Protein AF-A0A5S3YM25-F1 (afdb_monomer_lite)

Sequence (85 aa):
AAGINLQLSGISADAIAMAQQRLNTLGVKSTKDGLVVNVAVKPNKQSSPHYQLTVAENNISIQGNNSSAAFYALQSLAGLLDNRS

InterPro domains:
  IPR015882 Beta-hexosaminidase, bacterial type, N-terminal [PF02838] (17-83)
  IPR029018 Beta-hexosaminidase-like, domain 2 [G3DSA:3.30.379.10] (1-85)
  IPR029018 Beta-hexosaminidase-like, domain 2 [SSF55545] (2-82)

Foldseek 3Di:
DQAEAEDEEPDDCVLQVVLQVLCVVLSHHHDPPHQYEYAYAAADPDPDWAWDWDDDPRHIYIYINDSVNSNVNSVVVSVVSNPPD

pLDDT: mean 89.96, std 9.57, range [46.88, 97.75]

Radius of gyration: 12.3 Å; chains: 1; bounding box: 33×23×35 Å

Organism: NCBI:txid161398

Secondary structure (DSSP, 8-state):
--EEEEEEESS-SGGGHHHHHHHHHTT-EE-TTSEEEEEEE---S--S--EEEEE-SSEEEEEESSHHHHHHHHHHHHHHH----

Structure (mmCIF, N/CA/C/O backbone):
data_AF-A0A5S3YM25-F1
#
_entry.id   AF-A0A5S3YM25-F1
#
loop_
_atom_site.group_PDB
_atom_site.id
_atom_site.type_symbol
_atom_site.label_atom_id
_atom_site.label_alt_id
_atom_site.label_comp_id
_atom_site.label_asym_id
_atom_site.label_entity_id
_atom_site.label_seq_id
_atom_site.pdbx_PDB_ins_code
_atom_site.Cartn_x
_atom_site.Cartn_y
_atom_site.Cartn_z
_atom_site.occupancy
_atom_site.B_iso_or_equiv
_atom_site.auth_seq_id
_atom_site.auth_comp_id
_atom_site.auth_asym_id
_atom_site.auth_atom_id
_atom_site.pdbx_PDB_model_num
ATOM 1 N N . ALA A 1 1 ? -7.564 -1.593 17.821 1.00 47.88 1 ALA A N 1
ATOM 2 C CA . ALA A 1 1 ? -6.358 -0.929 17.283 1.00 47.88 1 ALA A CA 1
ATOM 3 C C . ALA A 1 1 ? -6.793 0.079 16.220 1.00 47.88 1 ALA A C 1
ATOM 5 O O . ALA A 1 1 ? -7.595 -0.291 15.377 1.00 47.88 1 ALA A O 1
ATOM 6 N N . ALA A 1 2 ? -6.355 1.341 16.284 1.00 68.50 2 ALA A N 1
ATOM 7 C CA . ALA A 1 2 ? -6.857 2.429 15.424 1.00 68.50 2 ALA A CA 1
ATOM 8 C C . ALA A 1 2 ? -5.870 2.808 14.296 1.00 68.50 2 ALA A C 1
ATOM 10 O O . ALA A 1 2 ? -5.548 3.981 14.112 1.00 68.50 2 ALA A O 1
ATOM 11 N N . GLY A 1 3 ? -5.323 1.816 13.587 1.00 85.75 3 GLY A N 1
ATOM 12 C CA . GLY A 1 3 ? -4.320 2.050 12.547 1.00 85.75 3 GLY A CA 1
ATOM 13 C C . GLY A 1 3 ? -3.758 0.771 11.931 1.00 85.75 3 GLY A C 1
ATOM 14 O O . GLY A 1 3 ? -4.156 -0.335 12.300 1.00 85.75 3 GLY A O 1
ATOM 15 N N . ILE A 1 4 ? -2.813 0.941 11.009 1.00 90.50 4 ILE A N 1
ATOM 16 C CA . ILE A 1 4 ? -2.079 -0.141 10.342 1.00 90.50 4 ILE A CA 1
ATOM 17 C C . ILE A 1 4 ? -0.582 -0.049 10.630 1.00 90.50 4 ILE A C 1
ATOM 19 O O . ILE A 1 4 ? -0.026 1.040 10.732 1.00 90.50 4 ILE A O 1
ATOM 23 N N . ASN A 1 5 ? 0.092 -1.186 10.698 1.00 93.19 5 ASN A N 1
ATOM 24 C CA . ASN A 1 5 ? 1.542 -1.270 10.762 1.00 93.19 5 ASN A CA 1
ATOM 25 C C . ASN A 1 5 ? 2.069 -1.750 9.404 1.00 93.19 5 ASN A C 1
ATOM 27 O O . ASN A 1 5 ? 1.986 -2.940 9.094 1.00 93.19 5 ASN A O 1
ATOM 31 N N . LEU A 1 6 ? 2.562 -0.820 8.581 1.00 93.38 6 LEU A N 1
ATOM 32 C CA . LEU A 1 6 ? 3.110 -1.130 7.259 1.00 93.38 6 LEU A CA 1
ATOM 33 C C . LEU A 1 6 ? 4.521 -1.705 7.393 1.00 93.38 6 LEU A C 1
ATOM 35 O O . LEU A 1 6 ? 5.431 -1.028 7.870 1.00 93.38 6 LEU A O 1
ATOM 39 N N . GLN A 1 7 ? 4.707 -2.929 6.910 1.00 95.50 7 GLN A N 1
ATOM 40 C CA . GLN A 1 7 ? 6.006 -3.590 6.846 1.00 95.50 7 GLN A CA 1
ATOM 41 C C . GLN A 1 7 ? 6.397 -3.778 5.385 1.00 95.50 7 GLN A C 1
ATOM 43 O O . GLN A 1 7 ? 5.687 -4.443 4.633 1.00 95.50 7 GLN A O 1
ATOM 48 N N . LEU A 1 8 ? 7.504 -3.165 4.970 1.00 96.31 8 LEU A N 1
ATOM 49 C CA . LEU A 1 8 ? 7.915 -3.110 3.567 1.00 96.31 8 LEU A CA 1
ATOM 50 C C . LEU A 1 8 ? 9.093 -4.048 3.304 1.00 96.31 8 LEU A C 1
ATOM 52 O O . LEU A 1 8 ? 10.062 -4.071 4.061 1.00 96.31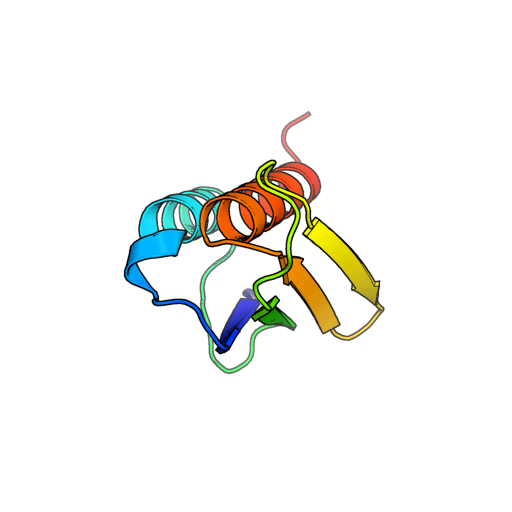 8 LEU A O 1
ATOM 56 N N . SER A 1 9 ? 9.035 -4.786 2.198 1.00 97.56 9 SER A N 1
ATOM 57 C CA . SER A 1 9 ? 10.122 -5.641 1.721 1.00 97.56 9 SER A CA 1
ATOM 58 C C . SER A 1 9 ? 10.286 -5.499 0.208 1.00 97.56 9 SER A C 1
ATOM 60 O O . SER A 1 9 ? 9.321 -5.623 -0.543 1.00 97.56 9 SER A O 1
ATOM 62 N N . GLY A 1 10 ? 11.503 -5.212 -0.260 1.00 95.19 10 GLY A N 1
ATOM 63 C CA . GLY A 1 10 ? 11.786 -5.037 -1.693 1.00 95.19 10 GLY A CA 1
ATOM 64 C C . GLY A 1 10 ? 11.223 -3.750 -2.316 1.00 95.19 10 GLY A C 1
ATOM 65 O O . GLY A 1 10 ? 11.227 -3.617 -3.536 1.00 95.19 10 GLY A O 1
ATOM 66 N N . ILE A 1 11 ? 10.745 -2.805 -1.501 1.00 94.94 11 ILE A N 1
ATOM 67 C CA . ILE A 1 11 ? 10.197 -1.512 -1.931 1.00 94.94 11 ILE A CA 1
ATOM 68 C C . ILE A 1 11 ? 10.569 -0.414 -0.928 1.00 94.94 11 ILE A C 1
ATOM 70 O O . ILE A 1 11 ? 10.648 -0.672 0.273 1.00 94.94 11 ILE A O 1
ATOM 74 N N . SER A 1 12 ? 10.807 0.806 -1.413 1.00 94.00 12 SER A N 1
ATOM 75 C CA . SER A 1 12 ? 11.033 1.976 -0.560 1.00 94.00 12 SER A CA 1
ATOM 76 C C . SER A 1 12 ? 9.715 2.591 -0.086 1.00 94.00 12 SER A C 1
ATOM 78 O O . SER A 1 12 ? 8.694 2.515 -0.771 1.00 94.00 12 SER A O 1
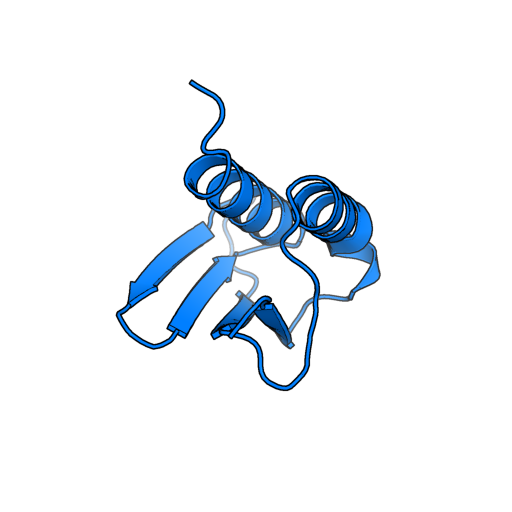ATOM 80 N N . ALA A 1 13 ? 9.741 3.254 1.071 1.00 91.81 13 ALA A N 1
ATOM 81 C CA . ALA A 1 13 ? 8.583 3.994 1.573 1.00 91.81 13 ALA A CA 1
ATOM 82 C C . ALA A 1 13 ? 8.129 5.091 0.590 1.00 91.81 13 ALA A C 1
ATOM 84 O O . ALA A 1 13 ? 6.932 5.256 0.365 1.00 91.81 13 ALA A O 1
ATOM 85 N N . ASP A 1 14 ? 9.073 5.768 -0.071 1.00 93.62 14 ASP A N 1
ATOM 86 C CA . ASP A 1 14 ? 8.782 6.828 -1.045 1.00 93.62 14 ASP A CA 1
ATOM 87 C C . ASP A 1 14 ? 7.912 6.338 -2.208 1.00 93.62 14 ASP A C 1
ATOM 89 O O . ASP A 1 14 ? 7.005 7.042 -2.652 1.00 93.62 14 ASP A O 1
ATOM 93 N N . ALA A 1 15 ? 8.123 5.098 -2.661 1.00 91.94 15 ALA A N 1
ATOM 94 C CA . ALA A 1 15 ? 7.365 4.514 -3.763 1.00 91.94 15 ALA A CA 1
ATOM 95 C C . ALA A 1 15 ? 5.874 4.305 -3.436 1.00 91.94 15 ALA A C 1
ATOM 97 O O . ALA A 1 15 ? 5.056 4.178 -4.348 1.00 91.94 15 ALA A O 1
ATOM 98 N N . ILE A 1 16 ? 5.513 4.283 -2.149 1.00 91.69 16 ILE A N 1
ATOM 99 C CA . ILE A 1 16 ? 4.130 4.136 -1.680 1.00 91.69 16 ILE A CA 1
ATOM 100 C C . ILE A 1 1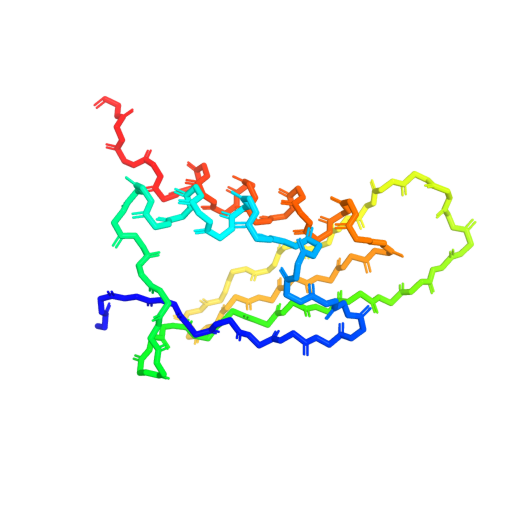6 ? 3.625 5.351 -0.897 1.00 91.69 16 ILE A C 1
ATOM 102 O O . ILE A 1 16 ? 2.486 5.327 -0.428 1.00 91.69 16 ILE A O 1
ATOM 106 N N . ALA A 1 17 ? 4.420 6.418 -0.767 1.00 91.94 17 ALA A N 1
ATOM 107 C CA . ALA A 1 17 ? 4.118 7.556 0.102 1.00 91.94 17 ALA A CA 1
ATOM 108 C C . ALA A 1 17 ? 2.745 8.174 -0.201 1.00 91.94 17 ALA A C 1
ATOM 110 O O . ALA A 1 17 ? 1.954 8.432 0.705 1.00 91.94 17 ALA A O 1
ATOM 111 N N . MET A 1 18 ? 2.404 8.314 -1.484 1.00 91.19 18 MET A N 1
ATOM 112 C CA . MET A 1 18 ? 1.100 8.829 -1.910 1.00 91.19 18 MET A CA 1
ATOM 113 C C . MET A 1 18 ? -0.066 7.894 -1.545 1.00 91.19 18 MET A C 1
ATOM 115 O O . MET A 1 18 ? -1.149 8.364 -1.191 1.00 91.19 18 MET A O 1
ATOM 119 N N . ALA A 1 19 ? 0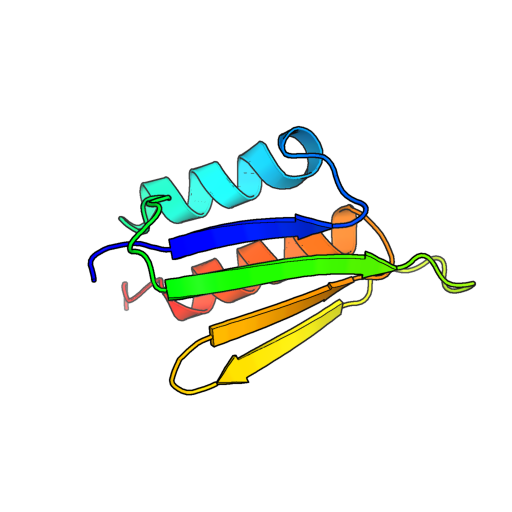.138 6.574 -1.583 1.00 91.19 19 ALA A N 1
ATOM 120 C CA . ALA A 1 19 ? -0.877 5.613 -1.149 1.00 91.19 19 ALA A CA 1
ATOM 121 C C . ALA A 1 19 ? -1.046 5.622 0.375 1.00 91.19 19 ALA A C 1
ATOM 123 O O . ALA A 1 19 ? -2.169 5.616 0.877 1.00 91.19 19 ALA A O 1
ATOM 124 N N . GLN A 1 20 ? 0.058 5.732 1.116 1.00 90.62 20 GLN A N 1
ATOM 125 C CA . GLN A 1 20 ? 0.025 5.897 2.565 1.00 90.62 20 GLN A CA 1
ATOM 126 C C . GLN A 1 20 ? -0.670 7.205 2.969 1.00 90.62 20 GLN A C 1
ATOM 128 O O . GLN A 1 20 ? -1.479 7.216 3.896 1.00 90.62 20 GLN A O 1
ATOM 133 N N . GLN A 1 21 ? -0.427 8.300 2.244 1.00 91.38 21 GLN A N 1
ATOM 134 C CA . GLN A 1 21 ? -1.127 9.562 2.464 1.00 91.38 21 GLN A CA 1
ATOM 135 C C . GLN A 1 21 ? -2.637 9.405 2.249 1.00 91.38 21 GLN A C 1
ATOM 137 O O . GLN A 1 21 ? -3.414 9.881 3.074 1.00 91.38 21 GLN A O 1
ATOM 142 N N . ARG A 1 22 ? -3.072 8.694 1.199 1.00 89.50 22 ARG A N 1
ATOM 143 C CA . ARG A 1 22 ? -4.498 8.406 0.976 1.00 89.50 22 ARG A CA 1
ATOM 144 C C . ARG A 1 22 ? -5.111 7.639 2.152 1.00 89.50 22 ARG A C 1
ATOM 146 O O . ARG A 1 22 ? -6.155 8.054 2.647 1.00 89.50 22 ARG A O 1
ATOM 153 N N . LEU A 1 23 ? -4.454 6.591 2.644 1.00 89.25 23 LEU A N 1
ATOM 154 C CA . LEU A 1 23 ? -4.907 5.845 3.827 1.00 89.25 23 LEU A CA 1
ATOM 155 C C . LEU A 1 23 ? -5.028 6.756 5.061 1.00 89.25 23 LEU A C 1
ATOM 157 O O . LEU A 1 23 ? -6.065 6.762 5.725 1.00 89.25 23 LEU A O 1
ATOM 161 N N . ASN A 1 24 ? -4.036 7.620 5.297 1.00 89.44 24 ASN A N 1
ATOM 162 C CA . ASN A 1 24 ? -4.088 8.607 6.377 1.00 89.44 24 ASN A CA 1
ATOM 163 C C . ASN A 1 24 ? -5.287 9.566 6.235 1.00 89.44 24 ASN A C 1
ATOM 165 O O . ASN A 1 24 ? -5.941 9.865 7.234 1.00 89.44 24 ASN A O 1
ATOM 169 N N . THR A 1 25 ? -5.619 10.024 5.017 1.00 89.44 25 THR A N 1
ATOM 170 C CA . THR A 1 25 ? -6.799 10.889 4.783 1.00 89.44 25 THR A CA 1
ATOM 171 C C . THR A 1 25 ? -8.133 10.191 5.046 1.00 89.44 25 THR A C 1
ATOM 173 O O . THR A 1 25 ? -9.135 10.863 5.275 1.00 89.44 25 THR A O 1
ATOM 176 N N . LEU A 1 26 ? -8.149 8.857 5.043 1.00 87.25 26 LEU A N 1
ATOM 177 C CA . LEU A 1 26 ? -9.308 8.036 5.397 1.00 87.25 26 LEU A CA 1
ATOM 178 C C . LEU A 1 26 ? -9.339 7.679 6.894 1.00 87.25 26 LEU A C 1
ATOM 180 O O . LEU A 1 26 ? -10.155 6.871 7.320 1.00 87.25 26 LEU A O 1
ATOM 184 N N . GLY A 1 27 ? -8.454 8.267 7.706 1.00 85.25 27 GLY A N 1
ATOM 185 C CA . GLY A 1 27 ? -8.366 8.000 9.144 1.00 85.25 27 GLY A CA 1
ATOM 186 C C . GLY A 1 27 ? -7.542 6.760 9.506 1.00 85.25 27 GLY A C 1
ATOM 187 O O . GLY A 1 27 ? -7.394 6.451 10.688 1.00 85.25 27 GLY A O 1
ATOM 188 N N . VAL A 1 28 ? -6.952 6.079 8.521 1.00 87.56 28 VAL A N 1
ATOM 189 C CA . VAL A 1 28 ? -6.139 4.873 8.714 1.00 87.56 28 VAL A CA 1
ATOM 190 C C . VAL A 1 28 ? -4.682 5.282 8.917 1.00 87.56 28 VAL A C 1
ATOM 192 O O . VAL A 1 28 ? -3.902 5.368 7.971 1.00 87.56 28 VAL A O 1
ATOM 195 N N . LYS A 1 29 ? -4.318 5.581 10.167 1.00 87.50 29 LYS A N 1
ATOM 196 C CA . LYS A 1 29 ? -2.963 6.029 10.524 1.00 87.50 29 LYS A CA 1
ATOM 197 C C . LYS A 1 29 ? -1.971 4.870 10.572 1.00 87.50 29 LYS A C 1
ATOM 199 O O . LYS A 1 29 ? -2.318 3.770 10.997 1.00 87.50 29 LYS A O 1
ATOM 204 N N . SER A 1 30 ? -0.713 5.136 10.223 1.00 85.19 30 SER A N 1
ATOM 205 C CA . SER A 1 30 ? 0.371 4.179 10.458 1.00 85.19 30 SER A CA 1
ATOM 206 C C . SER A 1 30 ? 0.816 4.186 11.925 1.00 85.19 30 SER A C 1
ATOM 208 O O . SER A 1 30 ? 1.276 5.212 12.422 1.00 85.19 30 SER A O 1
ATOM 210 N N . THR A 1 31 ? 0.697 3.054 12.622 1.00 90.00 31 THR A N 1
ATOM 211 C CA . THR A 1 31 ? 1.094 2.894 14.031 1.00 90.00 31 THR A CA 1
ATOM 212 C C . THR A 1 31 ? 1.747 1.530 14.258 1.00 90.00 31 THR A C 1
ATOM 214 O O . THR A 1 31 ? 1.415 0.559 13.584 1.00 90.00 31 THR A O 1
ATOM 217 N N . LYS A 1 32 ? 2.678 1.429 15.220 1.00 87.00 32 LYS A N 1
ATOM 218 C CA . LYS A 1 32 ? 3.359 0.153 15.526 1.00 87.00 32 LYS A CA 1
ATOM 219 C C . LYS A 1 32 ? 2.401 -0.912 16.071 1.00 87.00 32 LYS A C 1
ATOM 221 O O . LYS A 1 32 ? 2.551 -2.081 15.731 1.00 87.00 32 LYS A O 1
ATOM 226 N N . ASP A 1 33 ? 1.390 -0.485 16.826 1.00 87.50 33 ASP A N 1
ATOM 227 C CA . ASP A 1 33 ? 0.357 -1.348 17.420 1.00 87.50 33 ASP A CA 1
ATOM 228 C C . ASP A 1 33 ? -0.860 -1.556 16.495 1.00 87.50 33 ASP A C 1
ATOM 230 O O . ASP A 1 33 ? -1.922 -2.012 16.926 1.00 87.50 33 ASP A O 1
ATOM 234 N N . GLY A 1 34 ? -0.749 -1.140 15.230 1.00 88.44 34 GLY A N 1
ATOM 235 C CA . GLY A 1 34 ? -1.790 -1.289 14.218 1.00 88.44 34 GLY A CA 1
ATOM 236 C C . GLY A 1 34 ? -1.889 -2.709 13.658 1.00 88.44 34 GLY A C 1
ATOM 237 O O . GLY A 1 34 ? -1.012 -3.547 13.872 1.00 88.44 34 GLY A O 1
ATOM 238 N N . LEU A 1 35 ? -2.947 -2.966 12.883 1.00 90.25 35 LEU A N 1
ATOM 239 C CA . LEU A 1 35 ? -3.076 -4.204 12.111 1.00 90.25 35 LEU A CA 1
ATOM 240 C C . LEU A 1 35 ? -1.880 -4.340 11.162 1.00 90.25 35 LEU A C 1
ATOM 242 O O . LEU A 1 35 ? -1.576 -3.408 10.416 1.00 90.25 35 L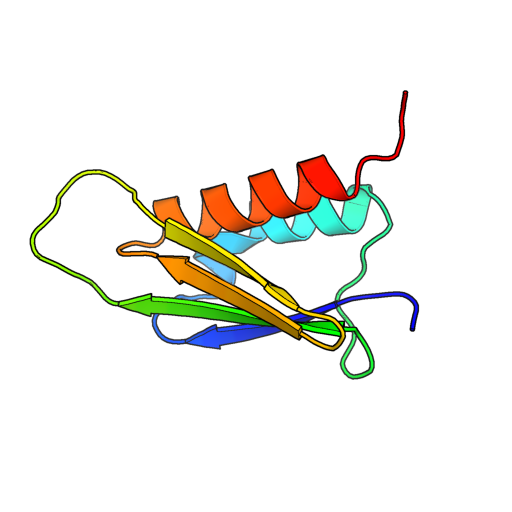EU A O 1
ATOM 246 N N . VAL A 1 36 ? -1.208 -5.488 11.171 1.00 93.81 36 VAL A N 1
ATOM 247 C CA . VAL A 1 36 ? -0.028 -5.699 10.329 1.00 93.81 36 VAL A CA 1
ATOM 248 C C . VAL A 1 36 ? -0.435 -5.776 8.861 1.00 93.81 36 VAL A C 1
ATOM 250 O O . VAL A 1 36 ? -1.264 -6.602 8.478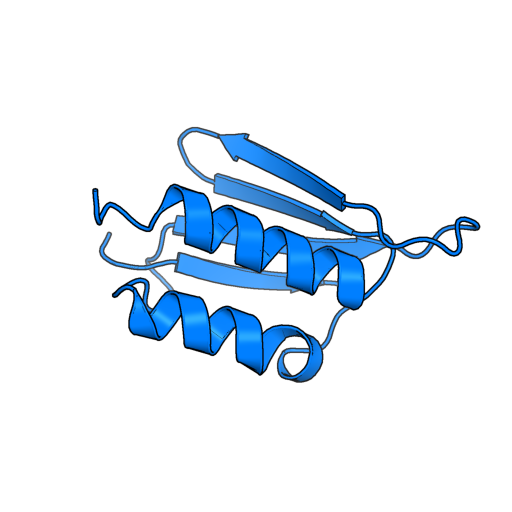 1.00 93.81 36 VAL A O 1
ATOM 253 N N . VAL A 1 37 ? 0.192 -4.933 8.041 1.00 94.94 37 VAL A N 1
ATOM 254 C CA . VAL A 1 37 ? 0.059 -4.924 6.585 1.00 94.94 37 VAL A CA 1
ATOM 255 C C . VAL A 1 37 ? 1.443 -5.156 5.988 1.00 94.94 37 VAL A C 1
ATOM 257 O O . VAL A 1 37 ? 2.280 -4.253 5.945 1.00 94.94 37 VAL A O 1
ATOM 260 N N . ASN A 1 38 ? 1.690 -6.383 5.542 1.00 96.88 38 ASN A N 1
ATOM 261 C CA . ASN A 1 38 ? 2.946 -6.767 4.909 1.00 96.88 38 ASN A CA 1
ATOM 262 C C . ASN A 1 38 ? 2.887 -6.436 3.420 1.00 96.88 38 ASN A C 1
ATOM 264 O O . ASN A 1 38 ? 2.010 -6.929 2.718 1.00 96.88 38 ASN A O 1
ATOM 268 N N . VAL A 1 39 ? 3.826 -5.635 2.926 1.00 96.94 39 VAL A N 1
ATOM 269 C CA . VAL A 1 39 ? 3.929 -5.247 1.518 1.00 96.94 39 VAL A CA 1
ATOM 270 C C . VAL A 1 39 ? 5.273 -5.713 0.982 1.00 96.94 39 VAL A C 1
ATOM 272 O O . VAL A 1 39 ? 6.322 -5.176 1.336 1.00 96.94 39 VAL A O 1
ATOM 275 N N . ALA A 1 40 ? 5.243 -6.716 0.111 1.00 97.75 40 ALA A N 1
ATOM 276 C CA . ALA A 1 40 ? 6.430 -7.275 -0.514 1.00 97.75 40 ALA A CA 1
ATOM 277 C C . ALA A 1 40 ? 6.408 -7.055 -2.029 1.00 97.75 40 ALA A C 1
ATOM 279 O O . ALA A 1 40 ? 5.449 -7.425 -2.707 1.00 97.75 40 ALA A O 1
ATOM 280 N N . VAL A 1 41 ? 7.499 -6.522 -2.576 1.00 96.88 41 VAL A N 1
ATOM 281 C CA . VAL A 1 41 ? 7.745 -6.515 -4.020 1.00 96.88 41 VAL A CA 1
ATOM 282 C C . VAL A 1 41 ? 8.739 -7.615 -4.361 1.00 96.88 41 VAL A C 1
ATOM 284 O O . VAL A 1 41 ? 9.876 -7.615 -3.893 1.00 96.88 41 VAL A O 1
ATOM 287 N N . LYS A 1 42 ? 8.299 -8.565 -5.188 1.00 95.50 42 LYS A N 1
ATOM 288 C CA . LYS A 1 42 ? 9.130 -9.646 -5.727 1.00 95.50 42 LYS A CA 1
ATOM 289 C C . LYS A 1 42 ? 9.095 -9.577 -7.254 1.00 95.50 42 LYS A C 1
ATOM 291 O O . LYS A 1 42 ? 8.135 -10.072 -7.849 1.00 95.50 42 LYS A O 1
ATOM 296 N N . PRO A 1 43 ? 10.108 -8.958 -7.885 1.00 92.50 43 PRO A N 1
ATOM 297 C CA . PRO A 1 43 ? 10.167 -8.830 -9.333 1.00 92.50 43 PRO A CA 1
ATOM 298 C C . PRO A 1 43 ? 10.032 -10.172 -10.045 1.00 92.50 43 PRO A C 1
ATOM 300 O O . PRO A 1 43 ? 10.596 -11.181 -9.619 1.00 92.50 43 PRO A O 1
ATOM 303 N N . ASN A 1 44 ? 9.291 -10.178 -11.148 1.00 89.69 44 ASN A N 1
ATOM 304 C CA . ASN A 1 44 ? 9.178 -11.328 -12.034 1.00 89.69 44 ASN A CA 1
ATOM 305 C C . ASN A 1 44 ? 9.256 -10.883 -13.505 1.00 89.69 44 ASN A C 1
ATOM 307 O O . ASN A 1 44 ? 9.412 -9.701 -13.798 1.00 89.69 44 ASN A O 1
ATOM 311 N N . LYS A 1 45 ? 9.182 -11.833 -14.446 1.00 88.75 45 LYS A N 1
ATOM 312 C CA . LYS A 1 45 ? 9.324 -11.546 -15.887 1.00 88.75 45 LYS A CA 1
ATOM 313 C C . LYS A 1 45 ? 8.131 -10.792 -16.498 1.00 88.75 45 LYS A C 1
ATOM 315 O O . LYS A 1 45 ? 8.189 -10.438 -17.671 1.00 88.75 45 LYS A O 1
ATOM 320 N N . GLN A 1 46 ? 7.044 -10.578 -15.754 1.00 88.69 46 GLN A N 1
ATOM 321 C CA . GLN A 1 46 ? 5.871 -9.875 -16.269 1.00 88.69 46 GLN A CA 1
ATOM 322 C C . GLN A 1 46 ? 6.080 -8.364 -16.172 1.00 88.69 46 GLN A C 1
ATOM 324 O O . GLN A 1 46 ? 6.382 -7.834 -15.105 1.00 88.69 46 GLN A O 1
ATOM 329 N N . SER A 1 47 ? 5.878 -7.680 -17.297 1.00 82.62 47 SER A N 1
ATOM 330 C CA . SER A 1 47 ? 5.993 -6.221 -17.400 1.00 82.62 47 SER A CA 1
ATOM 331 C C . SER A 1 47 ? 4.825 -5.492 -16.726 1.00 82.62 47 SER A C 1
ATOM 333 O O . SER A 1 47 ? 5.029 -4.458 -16.090 1.00 82.62 47 SER A O 1
ATOM 335 N N . SER A 1 48 ? 3.607 -6.020 -16.852 1.00 93.19 48 SER A N 1
ATOM 336 C CA . SER A 1 48 ? 2.410 -5.370 -16.323 1.00 93.19 48 SER A CA 1
ATOM 337 C C . SER A 1 48 ? 2.371 -5.432 -14.791 1.00 93.19 48 SER A C 1
ATOM 339 O O . SER A 1 48 ? 2.696 -6.482 -14.229 1.00 93.19 48 SER A O 1
ATOM 341 N N . PRO A 1 49 ? 1.955 -4.354 -14.100 1.00 93.06 49 PRO A N 1
ATOM 342 C CA . PRO A 1 49 ? 1.746 -4.383 -12.657 1.00 93.06 49 PRO A CA 1
ATOM 343 C C . PRO A 1 49 ? 0.688 -5.426 -12.290 1.00 93.06 49 PRO A C 1
ATOM 345 O O . PRO A 1 49 ? -0.437 -5.374 -12.781 1.00 93.06 49 PRO A O 1
ATOM 348 N N . HIS A 1 50 ? 1.042 -6.356 -11.413 1.00 95.12 50 HIS A N 1
ATOM 349 C CA . HIS A 1 50 ? 0.117 -7.321 -10.832 1.00 95.12 50 HIS A CA 1
ATOM 350 C C . HIS A 1 50 ? 0.435 -7.507 -9.356 1.00 95.12 50 HIS A C 1
ATOM 352 O O . HIS A 1 50 ? 1.597 -7.467 -8.938 1.00 95.12 50 HIS A O 1
ATOM 358 N N . TYR A 1 51 ? -0.614 -7.675 -8.562 1.00 96.81 51 TYR A N 1
ATOM 359 C CA . TYR A 1 51 ? -0.480 -7.936 -7.143 1.00 96.81 51 TYR A CA 1
ATOM 360 C C . TYR A 1 51 ? -1.494 -8.971 -6.680 1.00 96.81 51 TYR A C 1
ATOM 362 O O . TYR A 1 51 ? -2.560 -9.143 -7.270 1.00 96.81 51 TYR A O 1
ATOM 370 N N . GLN A 1 52 ? -1.162 -9.612 -5.569 1.00 96.88 52 GLN A N 1
ATOM 371 C CA . GLN A 1 52 ? -2.086 -10.377 -4.756 1.00 96.88 52 GLN A CA 1
ATOM 372 C C . GLN A 1 52 ? -2.324 -9.621 -3.451 1.00 96.88 52 GLN A C 1
ATOM 374 O O . GLN A 1 52 ? -1.370 -9.236 -2.774 1.00 96.88 52 GLN A O 1
ATOM 379 N N . LEU A 1 53 ? -3.595 -9.416 -3.111 1.00 96.50 53 LEU A N 1
ATOM 380 C CA . LEU A 1 53 ? -4.042 -8.893 -1.823 1.00 96.50 53 LEU A CA 1
ATOM 381 C C . LEU A 1 53 ? -4.744 -10.024 -1.073 1.00 96.50 53 LEU A C 1
ATOM 383 O O . LEU A 1 53 ? -5.720 -10.582 -1.565 1.00 96.50 53 LEU A O 1
ATOM 387 N N . THR A 1 54 ? -4.246 -10.352 0.114 1.00 96.06 54 THR A N 1
ATOM 388 C CA . THR A 1 54 ? -4.859 -11.325 1.022 1.00 96.06 54 THR A CA 1
ATOM 389 C C . THR A 1 54 ? -5.262 -10.611 2.302 1.00 96.06 54 THR A C 1
ATOM 391 O O . THR A 1 54 ? -4.419 -9.984 2.943 1.00 96.06 54 THR A O 1
ATOM 394 N N . VAL A 1 55 ? -6.537 -10.711 2.674 1.00 92.00 55 VAL A N 1
ATOM 395 C CA . VAL A 1 55 ? -7.076 -10.178 3.931 1.00 92.00 55 VAL A CA 1
ATOM 396 C C . VAL A 1 55 ? -7.397 -11.363 4.836 1.00 92.00 55 VAL A C 1
ATOM 398 O O . VAL A 1 55 ? -8.234 -12.191 4.488 1.00 92.00 55 VAL A O 1
ATOM 401 N N . ALA A 1 56 ? -6.704 -11.462 5.967 1.00 89.88 56 ALA A N 1
ATOM 402 C CA . ALA A 1 56 ? -6.937 -12.461 7.005 1.00 89.88 56 ALA A CA 1
ATOM 403 C C . ALA A 1 56 ? -7.386 -11.774 8.306 1.00 89.88 56 ALA A C 1
ATOM 405 O O . ALA A 1 56 ? -7.319 -10.551 8.420 1.00 89.88 56 ALA A O 1
ATOM 406 N N . GLU A 1 57 ? -7.810 -12.553 9.304 1.00 84.00 57 GLU A N 1
ATOM 407 C CA . GLU A 1 57 ? -8.339 -12.019 10.573 1.00 84.00 57 GLU A CA 1
ATOM 408 C C . GLU A 1 57 ? -7.365 -11.066 11.289 1.00 84.00 57 GLU A C 1
ATOM 410 O O . GLU A 1 57 ? -7.777 -10.034 11.817 1.00 84.00 57 GLU A O 1
ATOM 415 N N . ASN A 1 58 ? -6.063 -11.377 11.271 1.00 85.94 58 ASN A N 1
ATOM 416 C CA . ASN A 1 58 ? -5.055 -10.664 12.069 1.00 85.94 58 ASN A CA 1
ATOM 417 C C . ASN A 1 58 ? -3.951 -10.009 11.229 1.00 85.94 58 ASN A C 1
ATOM 419 O O . ASN A 1 58 ? -3.022 -9.426 11.789 1.00 85.94 58 ASN A O 1
ATOM 423 N N . ASN A 1 59 ? -4.000 -10.131 9.902 1.00 90.38 59 ASN A N 1
ATOM 424 C CA . ASN A 1 59 ? -3.019 -9.507 9.020 1.00 90.38 59 ASN A CA 1
ATOM 425 C C . ASN A 1 59 ? -3.564 -9.294 7.607 1.00 90.38 59 ASN A C 1
ATOM 427 O O . ASN A 1 59 ? -4.478 -9.982 7.154 1.00 90.38 59 ASN A O 1
ATOM 431 N N . ILE A 1 60 ? -2.939 -8.360 6.900 1.00 94.94 60 ILE A N 1
ATOM 432 C CA . ILE A 1 60 ? -3.104 -8.167 5.465 1.00 94.94 60 ILE A CA 1
ATOM 433 C C . ILE A 1 60 ? -1.748 -8.412 4.807 1.00 94.94 60 ILE A C 1
ATOM 435 O O . ILE A 1 60 ? -0.716 -7.932 5.281 1.00 94.94 60 ILE A O 1
ATOM 439 N N . SER A 1 61 ? -1.748 -9.147 3.700 1.00 97.25 61 SER A N 1
ATOM 440 C CA . SER A 1 61 ? -0.552 -9.422 2.909 1.00 97.25 61 SER A CA 1
ATOM 441 C C . SER A 1 61 ? -0.737 -8.934 1.479 1.00 97.25 61 SER A C 1
ATOM 443 O O . SER A 1 61 ? -1.734 -9.244 0.826 1.00 97.25 61 SER A O 1
ATOM 445 N N . ILE A 1 62 ? 0.236 -8.167 1.003 1.00 97.56 62 ILE A N 1
ATOM 446 C CA . ILE A 1 62 ? 0.332 -7.635 -0.349 1.00 97.56 62 ILE A CA 1
ATOM 447 C C . ILE A 1 62 ? 1.621 -8.163 -0.965 1.00 97.56 62 ILE A C 1
ATOM 449 O O . ILE A 1 62 ? 2.715 -7.913 -0.457 1.00 97.56 62 ILE A O 1
ATOM 453 N N . GLN A 1 63 ? 1.495 -8.839 -2.102 1.00 97.75 63 GLN A N 1
ATOM 454 C CA . GLN A 1 63 ? 2.630 -9.240 -2.921 1.00 97.75 63 GLN A CA 1
ATOM 455 C C . GLN A 1 63 ? 2.482 -8.652 -4.320 1.00 97.75 63 GLN A C 1
ATOM 457 O O . GLN A 1 63 ? 1.563 -9.027 -5.038 1.00 97.75 63 GLN A O 1
ATOM 462 N N . GLY A 1 64 ? 3.381 -7.749 -4.708 1.00 97.31 64 GLY A N 1
ATOM 463 C CA . GLY A 1 64 ? 3.429 -7.153 -6.046 1.00 97.31 64 GLY A CA 1
ATOM 464 C C . GLY A 1 64 ? 4.677 -7.569 -6.825 1.00 97.31 64 GLY A C 1
ATOM 465 O O . GLY A 1 64 ? 5.693 -7.938 -6.233 1.00 97.31 64 GLY A O 1
ATOM 466 N N . ASN A 1 65 ? 4.638 -7.475 -8.154 1.00 96.81 65 ASN A N 1
ATOM 467 C CA . ASN A 1 65 ? 5.834 -7.659 -8.990 1.00 96.81 65 ASN A CA 1
ATOM 468 C C . ASN A 1 65 ? 6.669 -6.397 -9.191 1.00 96.81 65 ASN A C 1
ATOM 470 O O . ASN A 1 65 ? 7.816 -6.483 -9.616 1.00 96.81 65 ASN A O 1
ATOM 474 N N . ASN A 1 66 ? 6.111 -5.225 -8.918 1.00 95.25 66 ASN A N 1
ATOM 475 C CA . ASN A 1 66 ? 6.820 -3.958 -9.001 1.00 95.25 66 ASN A CA 1
ATOM 476 C C . ASN A 1 66 ? 6.207 -2.935 -8.035 1.00 95.25 66 ASN A C 1
ATOM 478 O O . ASN A 1 66 ? 5.195 -3.192 -7.377 1.00 95.25 66 ASN A O 1
ATOM 482 N N . SER A 1 67 ? 6.825 -1.759 -7.958 1.00 94.62 67 SER A N 1
ATOM 483 C CA . SER A 1 67 ? 6.364 -0.683 -7.080 1.00 94.62 67 SER A CA 1
ATOM 484 C C . SER A 1 67 ? 4.953 -0.198 -7.420 1.00 94.62 67 SER A C 1
ATOM 486 O O . SER A 1 67 ? 4.168 0.070 -6.515 1.00 94.62 67 SER A O 1
ATOM 488 N N . SER A 1 68 ? 4.592 -0.145 -8.707 1.00 95.31 68 SER A N 1
ATOM 489 C CA . SER A 1 68 ? 3.243 0.235 -9.144 1.00 95.31 68 SER A CA 1
ATOM 490 C C . SER A 1 68 ? 2.186 -0.756 -8.654 1.00 95.31 68 SER A C 1
ATOM 492 O O . SER A 1 68 ? 1.119 -0.347 -8.214 1.00 95.31 68 SER A O 1
ATOM 494 N N . ALA A 1 69 ? 2.489 -2.052 -8.663 1.00 96.31 69 ALA A N 1
ATOM 495 C CA . ALA A 1 69 ? 1.596 -3.085 -8.166 1.00 96.31 69 ALA A CA 1
ATOM 496 C C . ALA A 1 69 ? 1.349 -2.956 -6.657 1.00 96.31 69 ALA A C 1
ATOM 498 O O . ALA A 1 69 ? 0.205 -3.022 -6.214 1.00 96.31 69 ALA A O 1
ATOM 499 N N . ALA A 1 70 ? 2.403 -2.709 -5.873 1.00 96.25 70 ALA A N 1
ATOM 500 C CA . ALA A 1 70 ? 2.271 -2.443 -4.440 1.00 96.25 70 ALA A CA 1
ATOM 501 C C . ALA A 1 70 ? 1.469 -1.159 -4.164 1.00 96.25 70 ALA A C 1
ATOM 503 O O . ALA A 1 70 ? 0.618 -1.136 -3.275 1.00 96.25 70 ALA A O 1
ATOM 504 N N . PHE A 1 71 ? 1.693 -0.108 -4.959 1.00 95.69 71 PHE A N 1
ATOM 505 C CA . PHE A 1 71 ? 0.914 1.125 -4.892 1.00 95.69 71 PHE A CA 1
ATOM 506 C C . PHE A 1 71 ? -0.577 0.863 -5.152 1.00 95.69 71 PHE A C 1
ATOM 508 O O . PHE A 1 71 ? -1.414 1.268 -4.347 1.00 95.69 71 PHE A O 1
ATOM 515 N N . TYR A 1 72 ? -0.923 0.146 -6.227 1.00 95.69 72 TYR A N 1
ATOM 516 C CA . TYR A 1 72 ? -2.318 -0.175 -6.544 1.00 95.69 72 TYR A CA 1
ATOM 517 C C . TYR A 1 72 ? -2.975 -1.062 -5.487 1.00 95.69 72 TYR A C 1
ATOM 519 O O . TYR A 1 72 ? -4.119 -0.809 -5.122 1.00 95.69 72 TYR A O 1
ATOM 527 N N . ALA A 1 73 ? -2.248 -2.025 -4.922 1.00 95.81 73 ALA A N 1
ATOM 528 C CA . ALA A 1 73 ? -2.753 -2.848 -3.830 1.00 95.81 73 ALA A CA 1
ATOM 529 C C . ALA A 1 73 ? -3.171 -2.011 -2.608 1.00 95.81 73 ALA A C 1
ATOM 531 O O . ALA A 1 73 ? -4.234 -2.242 -2.030 1.00 95.81 73 ALA A O 1
ATOM 532 N N . LEU A 1 74 ? -2.370 -1.004 -2.240 1.00 94.69 74 LEU A N 1
ATOM 533 C CA . LEU A 1 74 ? -2.698 -0.081 -1.149 1.00 94.69 74 LEU A CA 1
ATOM 534 C C . LEU A 1 74 ? -3.884 0.833 -1.491 1.00 94.69 74 LEU A C 1
ATOM 536 O O . LEU A 1 74 ? -4.678 1.142 -0.606 1.00 94.69 74 LEU A O 1
ATOM 540 N N . GLN A 1 75 ? -4.044 1.233 -2.757 1.00 92.62 75 GLN A N 1
ATOM 541 C CA . GLN A 1 75 ? -5.236 1.965 -3.206 1.00 92.62 75 GLN A CA 1
ATOM 542 C C . GLN A 1 75 ? -6.499 1.100 -3.122 1.00 92.62 75 GLN A C 1
ATOM 544 O O . GLN A 1 75 ? -7.535 1.574 -2.665 1.00 92.62 75 GLN A O 1
ATOM 549 N N . SER A 1 76 ? -6.424 -0.179 -3.498 1.00 94.06 76 SER A N 1
ATOM 550 C CA . SER A 1 76 ? -7.546 -1.109 -3.328 1.00 94.06 76 SER A CA 1
ATOM 551 C C . SER A 1 76 ? -7.889 -1.322 -1.861 1.00 94.06 76 SER A C 1
ATOM 553 O O . SER A 1 76 ? -9.063 -1.288 -1.507 1.00 94.06 76 SER A O 1
ATOM 555 N N . LEU A 1 77 ? -6.879 -1.476 -1.000 1.00 91.75 77 LEU A N 1
ATOM 556 C CA . LEU A 1 77 ? -7.094 -1.540 0.443 1.00 91.75 77 LEU A CA 1
ATOM 557 C C . LEU A 1 77 ? -7.781 -0.268 0.958 1.00 91.75 77 LEU A C 1
ATOM 559 O O . LEU A 1 77 ? -8.730 -0.361 1.728 1.00 91.75 77 LEU A O 1
ATOM 563 N N . ALA A 1 78 ? -7.349 0.910 0.505 1.00 89.62 78 ALA A N 1
ATOM 564 C CA . ALA A 1 78 ? -8.002 2.171 0.844 1.00 89.62 78 ALA A CA 1
ATOM 565 C C . ALA A 1 78 ? -9.475 2.193 0.405 1.00 89.62 78 ALA A C 1
ATOM 567 O O . ALA A 1 78 ? -10.319 2.646 1.169 1.00 89.62 78 ALA A O 1
ATOM 568 N N . GLY A 1 79 ? -9.792 1.660 -0.779 1.00 88.81 79 GLY A N 1
ATOM 569 C CA . GLY A 1 79 ? -11.167 1.543 -1.272 1.00 88.81 79 GLY A CA 1
ATOM 570 C C . GLY A 1 79 ? -12.055 0.628 -0.424 1.00 88.81 79 GLY A C 1
ATOM 571 O O . GLY A 1 79 ? -13.226 0.932 -0.245 1.00 88.81 79 GLY A O 1
ATOM 572 N N . LEU A 1 80 ? -11.506 -0.447 0.151 1.00 87.44 80 LEU A N 1
ATOM 573 C CA . LEU A 1 80 ? -12.241 -1.319 1.082 1.00 87.44 80 LEU A CA 1
ATOM 574 C C . LEU A 1 80 ? -12.536 -0.646 2.431 1.00 87.44 80 LEU A C 1
ATOM 576 O O . LEU A 1 80 ? -13.459 -1.050 3.129 1.00 87.44 80 LEU A O 1
ATOM 580 N N . LEU A 1 81 ? -11.725 0.341 2.815 1.00 81.44 81 LEU A N 1
ATOM 581 C CA . LEU A 1 81 ? -11.835 1.059 4.087 1.00 81.44 81 LEU A CA 1
ATOM 582 C C . LEU A 1 81 ? -12.644 2.357 3.964 1.00 81.44 81 LEU A C 1
ATOM 584 O O . LEU A 1 81 ? -13.001 2.956 4.980 1.00 81.44 81 LEU A O 1
ATOM 588 N N . ASP A 1 82 ? -12.922 2.811 2.740 1.00 77.25 82 ASP A N 1
ATOM 589 C CA . ASP A 1 82 ? -13.726 4.002 2.484 1.00 77.25 82 ASP A CA 1
ATOM 590 C C . ASP A 1 82 ? -15.211 3.683 2.722 1.00 77.25 82 ASP A C 1
ATOM 592 O O . ASP A 1 82 ? -15.968 3.387 1.805 1.00 77.25 82 ASP A O 1
ATOM 596 N N . ASN A 1 83 ? -15.638 3.744 3.986 1.00 62.47 83 ASN A N 1
ATOM 597 C CA . ASN A 1 83 ? -17.030 3.547 4.419 1.00 62.47 83 ASN A CA 1
ATOM 598 C C . ASN A 1 83 ? -17.961 4.732 4.073 1.00 62.47 83 ASN A C 1
ATOM 600 O O . ASN A 1 83 ? -19.009 4.904 4.696 1.00 62.47 83 ASN A O 1
ATOM 604 N N . ARG A 1 84 ? -17.585 5.592 3.120 1.00 56.41 84 ARG A N 1
ATOM 605 C CA . ARG A 1 84 ? -18.442 6.678 2.633 1.00 56.41 84 ARG A CA 1
ATOM 606 C C . ARG A 1 84 ? -19.301 6.182 1.473 1.00 56.41 84 ARG A C 1
ATOM 608 O O . ARG A 1 84 ? -18.945 6.353 0.310 1.00 56.41 84 ARG A O 1
ATOM 615 N N . SER A 1 85 ? -20.436 5.593 1.829 1.00 46.88 85 SER A N 1
ATOM 616 C CA . SER A 1 85 ? -21.617 5.402 0.976 1.00 46.88 85 SER A CA 1
ATOM 617 C C . SER A 1 85 ? -22.785 6.194 1.538 1.00 46.88 85 SER A C 1
ATOM 619 O O . SER A 1 85 ? -22.942 6.147 2.779 1.00 46.88 85 SER A O 1
#